Protein AF-V5FUH7-F1 (afdb_monomer_lite)

Secondary structure (DSSP, 8-state):
-TTSSSSSTT--------------PPPPTT---GGGS-TTTTS--HHHHHHHHHHHHTT-HHHHHHHHHHHHHHHHHHHTPPPTTGGG-HHHHHHHHHHHHHHHHHHHHHHHHSTTSS-HHHHHHHHHHHHHHHHHHHHHHHHT---HHHHHHHHHHHHHHH-

Sequence (163 aa):
VAMRHTSEQLASDPTVIGRKKKRVAPQPPGHFSEEDLSAQELIDFSPIYRGLHIAHVLGRSSTFETYYRAERTKQARLVLQPPTNMHESEESYQLYIYAVLGFFILEDHVLNTGRGLITKAFLEDMWSMALTKIVTALQTHSAYCTDATLILRIKDLIMLFCT

Foldseek 3Di:
DVPPVVVPVPPPDPDDPDPDPPPDDPDPPPPDDPVNDDLQRVDDCPVVQVVCVVCVVVVNN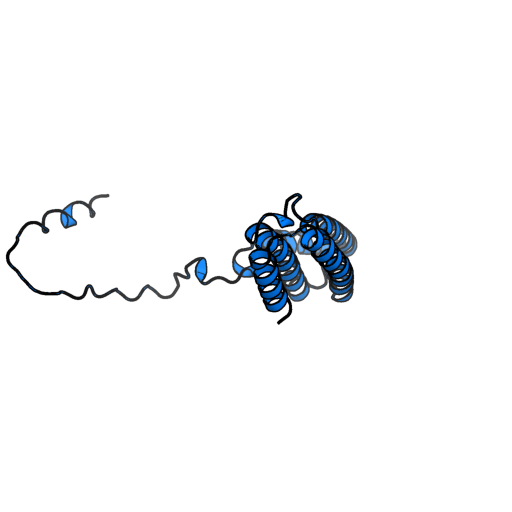VVLLVVVLVVLLVVLVVLLDQDPLCLVDLVSLVSSLCSNVSSLVVVVVCCVPVVPSDDPVSSVVSVVVSVVSNVVVCVVSVVVRPDPVSNVSSVVVVVVVVD

pLDDT: mean 82.93, std 18.63, range [37.28, 97.88]

Organism: Anoplophora glabripennis (NCBI:txid217634)

InterPro domains:
  IPR007225 Exocyst complex component EXOC6/Sec15 [PTHR12702] (6-162)

Structure (mmCIF, N/CA/C/O backbone):
data_AF-V5FUH7-F1
#
_entry.id   AF-V5FUH7-F1
#
loop_
_atom_site.group_PDB
_atom_site.id
_atom_site.type_symbol
_atom_site.label_atom_id
_atom_site.label_alt_id
_atom_site.label_comp_id
_atom_site.label_asym_id
_atom_site.label_entity_id
_atom_site.label_seq_id
_atom_site.pdbx_PDB_ins_code
_atom_site.Cartn_x
_atom_site.Cartn_y
_atom_site.Cartn_z
_atom_site.occupancy
_atom_site.B_iso_or_equiv
_atom_site.auth_seq_id
_atom_site.auth_comp_id
_atom_site.auth_asym_id
_atom_site.auth_atom_id
_atom_site.pdbx_PDB_model_num
ATOM 1 N N . VAL A 1 1 ? -30.587 -31.002 -18.170 1.00 52.75 1 VAL A N 1
ATOM 2 C CA . VAL A 1 1 ? -29.878 -31.735 -19.253 1.00 52.75 1 VAL A CA 1
ATOM 3 C C . VAL A 1 1 ? -30.797 -32.128 -20.425 1.00 52.75 1 VAL A C 1
ATOM 5 O O . VAL A 1 1 ? -30.301 -32.253 -21.530 1.00 52.75 1 VAL A O 1
ATOM 8 N N . ALA A 1 2 ? -32.128 -32.188 -20.267 1.00 49.09 2 ALA A N 1
ATOM 9 C CA . ALA A 1 2 ? -33.051 -32.602 -21.342 1.00 49.09 2 ALA A CA 1
ATOM 10 C C . ALA A 1 2 ? -33.472 -31.521 -22.376 1.00 49.09 2 ALA A C 1
ATOM 12 O O . ALA A 1 2 ? -34.173 -31.840 -23.324 1.00 49.09 2 ALA A O 1
ATOM 13 N N . MET A 1 3 ? -33.052 -30.257 -22.232 1.00 50.62 3 MET A N 1
ATOM 14 C CA . MET A 1 3 ? -33.443 -29.154 -23.142 1.00 50.62 3 MET A CA 1
ATOM 15 C C . MET A 1 3 ? -32.362 -28.768 -24.168 1.00 50.62 3 MET A C 1
ATOM 17 O O . MET A 1 3 ? -32.604 -27.914 -25.012 1.00 50.62 3 MET A O 1
ATOM 21 N N . ARG A 1 4 ? -31.165 -29.374 -24.106 1.00 50.75 4 ARG A N 1
ATOM 22 C CA . ARG A 1 4 ? -30.084 -29.118 -25.082 1.00 50.75 4 ARG A CA 1
ATOM 23 C C . ARG A 1 4 ? -30.196 -29.975 -26.345 1.00 50.75 4 ARG A C 1
ATOM 25 O O . ARG A 1 4 ? -29.693 -29.580 -27.384 1.00 50.75 4 ARG A O 1
ATOM 32 N N . HIS A 1 5 ? -30.890 -31.109 -26.270 1.00 45.00 5 HIS A N 1
ATOM 33 C CA . HIS A 1 5 ? -30.941 -32.061 -27.380 1.00 45.00 5 HIS A CA 1
ATOM 34 C C . HIS A 1 5 ? -31.964 -31.705 -28.469 1.00 45.00 5 HIS A C 1
ATOM 36 O O . HIS A 1 5 ? -31.831 -32.155 -29.602 1.00 45.00 5 HIS A O 1
ATOM 42 N N . THR A 1 6 ? -32.963 -30.869 -28.170 1.00 42.34 6 THR A N 1
ATOM 43 C CA . THR A 1 6 ? -34.002 -30.490 -29.144 1.00 42.34 6 THR A CA 1
ATOM 44 C C . THR A 1 6 ? -33.555 -29.366 -30.083 1.00 42.34 6 THR A C 1
ATOM 46 O O . THR A 1 6 ? -34.138 -29.193 -31.149 1.00 42.34 6 THR A O 1
ATOM 49 N N . SER A 1 7 ? -32.513 -28.605 -29.726 1.00 43.75 7 SER A N 1
ATOM 50 C CA . SER A 1 7 ? -31.998 -27.514 -30.569 1.00 43.75 7 SER A CA 1
ATOM 51 C C . SER A 1 7 ? -31.077 -27.981 -31.696 1.00 43.75 7 SER A C 1
ATOM 53 O O . SER A 1 7 ? -30.866 -27.233 -32.645 1.00 43.75 7 SER A O 1
ATOM 55 N N . GLU A 1 8 ? -30.535 -29.197 -31.613 1.00 44.34 8 GLU A N 1
ATOM 56 C CA . GLU A 1 8 ? -29.539 -29.694 -32.572 1.00 44.34 8 GLU A CA 1
ATOM 57 C C . GLU A 1 8 ? -30.158 -30.425 -33.777 1.00 44.34 8 GLU A C 1
ATOM 59 O O . GLU A 1 8 ? -29.499 -30.567 -34.801 1.00 44.34 8 GLU A O 1
ATOM 64 N N . GLN A 1 9 ? -31.439 -30.817 -33.723 1.00 42.31 9 GLN A N 1
ATOM 65 C CA . GLN A 1 9 ? -32.089 -31.574 -34.808 1.00 42.31 9 GLN A CA 1
ATOM 66 C C . GLN A 1 9 ? -32.785 -30.726 -35.890 1.00 42.31 9 GLN A C 1
ATOM 68 O O . GLN A 1 9 ? -33.272 -31.281 -36.868 1.00 42.31 9 GLN A O 1
ATOM 73 N N . LEU A 1 10 ? -32.818 -29.395 -35.770 1.00 40.91 10 LEU A N 1
ATOM 74 C CA . LEU A 1 10 ? -33.489 -28.510 -36.743 1.00 40.91 10 LEU A CA 1
ATOM 75 C C . LEU A 1 10 ? -32.527 -27.748 -37.673 1.00 40.91 10 LEU A C 1
ATOM 77 O O . LEU A 1 10 ? -32.967 -26.896 -38.441 1.00 40.91 10 LEU A O 1
ATOM 81 N N . ALA A 1 11 ? -31.220 -28.027 -37.619 1.00 42.25 11 ALA A N 1
ATOM 82 C CA . ALA A 1 11 ? -30.203 -27.252 -38.337 1.00 42.25 11 ALA A CA 1
ATOM 83 C C . ALA A 1 11 ? -29.832 -27.781 -39.741 1.00 42.25 11 ALA A C 1
ATOM 85 O O . ALA A 1 11 ? -28.941 -27.216 -40.372 1.00 42.25 11 ALA A O 1
ATOM 86 N N . SER A 1 12 ? -30.481 -28.831 -40.255 1.00 45.56 12 SER A N 1
ATOM 87 C CA . SER A 1 12 ? -30.107 -29.462 -41.532 1.00 45.56 12 SER A CA 1
ATOM 88 C C . SER A 1 12 ? -31.201 -29.376 -42.601 1.00 45.56 12 SER A C 1
ATOM 90 O O . SER A 1 12 ? -31.698 -30.402 -43.058 1.00 45.56 12 SER A O 1
ATOM 92 N N . ASP A 1 13 ? -31.560 -28.163 -43.023 1.00 37.28 13 ASP A N 1
ATOM 93 C CA . ASP A 1 13 ? -32.344 -27.962 -44.250 1.00 37.28 13 ASP A CA 1
ATOM 94 C C . ASP A 1 13 ? -31.779 -26.759 -45.044 1.00 37.28 13 ASP A C 1
ATOM 96 O O . ASP A 1 13 ? -31.860 -25.619 -44.572 1.00 37.28 13 ASP A O 1
ATOM 100 N N . PRO A 1 14 ? -31.113 -26.963 -46.201 1.00 43.25 14 PRO A N 1
ATOM 101 C CA . PRO A 1 14 ? -30.234 -25.959 -46.804 1.00 43.25 14 PRO A CA 1
ATOM 102 C C . PRO A 1 14 ? -30.936 -25.009 -47.790 1.00 43.25 14 PRO A C 1
ATOM 104 O O . PRO A 1 14 ? -30.303 -24.534 -48.733 1.00 43.25 14 PRO A O 1
ATOM 107 N N . THR A 1 15 ? -32.215 -24.673 -47.586 1.00 43.03 15 THR A N 1
ATOM 108 C CA . THR A 1 15 ? -32.970 -23.903 -48.597 1.00 43.03 15 THR A CA 1
ATOM 109 C C . THR A 1 15 ? -33.734 -22.691 -48.068 1.00 43.03 15 THR A C 1
ATOM 111 O O . THR A 1 15 ? -34.890 -22.507 -48.417 1.00 43.03 15 THR A O 1
ATOM 114 N N . VAL A 1 16 ? -33.113 -21.801 -47.281 1.00 41.34 16 VAL A N 1
ATOM 115 C CA . VAL A 1 16 ? -33.645 -20.431 -47.092 1.00 41.34 16 VAL A CA 1
ATOM 116 C C . VAL A 1 16 ? -32.507 -19.424 -46.892 1.00 41.34 16 VAL A C 1
ATOM 118 O O . VAL A 1 16 ? -31.949 -19.277 -45.805 1.00 41.34 16 VAL A O 1
ATOM 121 N N . ILE A 1 17 ? -32.189 -18.670 -47.947 1.00 46.12 17 ILE A N 1
ATOM 122 C CA . ILE A 1 17 ? -31.376 -17.452 -47.866 1.00 46.12 17 ILE A CA 1
ATOM 123 C C . ILE A 1 17 ? -32.220 -16.382 -47.168 1.00 46.12 17 ILE A C 1
ATOM 125 O O . ILE A 1 17 ? -33.162 -15.837 -47.735 1.00 46.12 17 ILE A O 1
ATOM 129 N N . GLY A 1 18 ? -31.878 -16.071 -45.921 1.00 42.28 18 GLY A N 1
ATOM 130 C CA . GLY A 1 18 ? -32.480 -14.968 -45.183 1.00 42.28 18 GLY A CA 1
ATOM 131 C C . GLY A 1 18 ? -31.673 -14.651 -43.933 1.00 42.28 18 GLY A C 1
ATOM 132 O O . GLY A 1 18 ? -31.717 -15.393 -42.956 1.00 42.28 18 GLY A O 1
ATOM 133 N N . ARG A 1 19 ? -30.933 -13.535 -43.944 1.00 50.97 19 ARG A N 1
ATOM 134 C CA . ARG A 1 19 ? -30.246 -12.988 -42.763 1.00 50.97 19 ARG A CA 1
ATOM 135 C C . ARG A 1 19 ? -31.270 -12.699 -41.654 1.00 50.97 19 ARG A C 1
ATOM 137 O O . ARG A 1 19 ? -31.805 -11.596 -41.570 1.00 50.97 19 ARG A O 1
ATOM 144 N N . LYS A 1 20 ? -31.518 -13.655 -40.755 1.00 43.91 20 LYS A N 1
ATOM 145 C CA . LYS A 1 20 ? -32.147 -13.366 -39.462 1.00 43.91 20 LYS A CA 1
ATOM 146 C C . LYS A 1 20 ? -31.083 -12.780 -38.542 1.00 43.91 20 LYS A C 1
ATOM 148 O O . LYS A 1 20 ? -30.243 -13.491 -38.001 1.00 43.91 20 LYS A O 1
ATOM 153 N N . LYS A 1 21 ? -31.126 -11.457 -38.376 1.00 50.12 21 LYS A N 1
ATOM 154 C CA . LYS A 1 21 ? -30.407 -10.734 -37.322 1.00 50.12 21 LYS A CA 1
ATOM 155 C C . LYS A 1 21 ? -30.824 -11.368 -35.988 1.00 50.12 21 LYS A C 1
ATOM 157 O O . LYS A 1 21 ? -31.974 -11.218 -35.574 1.00 50.12 21 LYS A O 1
ATOM 162 N N . LYS A 1 22 ? -29.932 -12.150 -35.371 1.00 45.41 22 LYS A N 1
ATOM 163 C CA . LYS A 1 22 ? -30.152 -12.786 -34.067 1.00 45.41 22 LYS A CA 1
ATOM 164 C C . LYS A 1 22 ? -30.398 -11.652 -33.071 1.00 45.41 22 LYS A C 1
ATOM 166 O O . LYS A 1 22 ? -29.475 -10.913 -32.744 1.00 45.41 22 LYS A O 1
ATOM 171 N N . ARG A 1 23 ? -31.661 -11.432 -32.689 1.00 52.19 23 ARG A N 1
ATOM 172 C CA . ARG A 1 23 ? -32.018 -10.453 -31.657 1.00 52.19 23 ARG A CA 1
ATOM 173 C C . ARG A 1 23 ? -31.350 -10.917 -30.368 1.00 52.19 23 ARG A C 1
ATOM 175 O O . ARG A 1 23 ? -31.738 -11.941 -29.815 1.00 52.19 23 ARG A O 1
ATOM 182 N N . VAL A 1 24 ? -30.319 -10.194 -29.946 1.00 58.81 24 VAL A N 1
ATOM 183 C CA . VAL A 1 24 ? -29.759 -10.315 -28.601 1.00 58.81 24 VAL A CA 1
ATOM 184 C C . VAL A 1 24 ? -30.869 -9.864 -27.658 1.00 58.81 24 VAL A C 1
ATOM 186 O O . VAL A 1 24 ? -31.357 -8.739 -27.772 1.00 58.81 24 VAL A O 1
ATOM 189 N N . ALA A 1 25 ? -31.357 -10.779 -26.823 1.00 59.16 25 ALA A N 1
ATOM 190 C CA . ALA A 1 25 ? -32.311 -10.428 -25.784 1.00 59.16 25 ALA A CA 1
ATOM 191 C C . ALA A 1 25 ? -31.629 -9.444 -24.815 1.00 59.16 25 ALA A C 1
ATOM 193 O O . ALA A 1 25 ? -30.448 -9.643 -24.515 1.00 59.16 25 ALA A O 1
ATOM 194 N N . PRO A 1 26 ? -32.323 -8.398 -24.337 1.00 55.44 26 PRO A N 1
ATOM 195 C CA . PRO A 1 26 ? -31.796 -7.547 -23.279 1.00 55.44 26 PRO A CA 1
ATOM 196 C C . PRO A 1 26 ? -31.439 -8.429 -22.083 1.00 55.44 26 PRO A C 1
ATOM 198 O O . PRO A 1 26 ? -32.262 -9.240 -21.650 1.00 55.44 26 PRO A O 1
ATOM 201 N N . GLN A 1 27 ? -30.208 -8.311 -21.592 1.00 58.84 27 GLN A N 1
ATOM 202 C CA . GLN A 1 27 ? -29.805 -9.014 -20.380 1.00 58.84 27 GLN A CA 1
ATOM 203 C C . GLN A 1 27 ? -30.679 -8.522 -19.212 1.00 58.84 27 GLN A C 1
ATOM 205 O O . GLN A 1 27 ? -31.015 -7.334 -19.171 1.00 58.84 27 GLN A O 1
ATOM 210 N N . PRO A 1 28 ? -31.109 -9.409 -18.298 1.00 52.50 28 PRO A N 1
ATOM 211 C CA . PRO A 1 28 ? -31.900 -9.002 -17.145 1.00 52.50 28 PRO A CA 1
ATOM 212 C C . PRO A 1 28 ? -31.126 -7.960 -16.317 1.00 52.50 28 PRO A C 1
ATOM 214 O O . PRO A 1 28 ? -29.915 -8.111 -16.135 1.00 52.50 28 PRO A O 1
ATOM 217 N N . PRO A 1 29 ? -31.792 -6.904 -15.816 1.00 46.03 29 PRO A N 1
ATOM 218 C CA . PRO A 1 29 ? -31.139 -5.899 -14.988 1.00 46.03 29 PRO A CA 1
ATOM 219 C C . PRO A 1 29 ? -30.623 -6.571 -13.711 1.00 46.03 29 PRO A C 1
ATOM 221 O O . PRO A 1 29 ? -31.411 -7.107 -12.933 1.00 46.03 29 PRO A O 1
ATOM 224 N N . GLY A 1 30 ? -29.302 -6.580 -13.527 1.00 56.16 30 GLY A N 1
ATOM 225 C CA . GLY A 1 30 ? -28.653 -7.122 -12.330 1.00 56.16 30 GLY A CA 1
ATOM 226 C C . GLY A 1 30 ? -27.557 -8.159 -12.571 1.00 56.16 30 GLY A C 1
ATOM 227 O O . GLY A 1 30 ? -26.917 -8.558 -11.604 1.00 56.16 30 GLY A O 1
ATOM 228 N N . HIS A 1 31 ? -27.290 -8.578 -13.813 1.00 50.53 31 HIS A N 1
ATOM 229 C CA . HIS A 1 31 ? -26.061 -9.321 -14.107 1.00 50.53 31 HIS A CA 1
ATOM 230 C C . HIS A 1 31 ? -24.941 -8.323 -14.430 1.00 50.53 31 HIS A C 1
ATOM 232 O O . HIS A 1 31 ? -24.623 -8.095 -15.592 1.00 50.53 31 HIS A O 1
ATOM 238 N N . PHE A 1 32 ? -24.393 -7.678 -13.397 1.00 51.44 32 PHE A N 1
ATOM 239 C CA . PHE A 1 32 ? -23.095 -7.019 -13.539 1.00 51.44 32 PHE A CA 1
ATOM 240 C C . PHE A 1 32 ? -22.083 -8.121 -13.839 1.00 51.44 32 PHE A C 1
ATOM 242 O O . PHE A 1 32 ? -22.032 -9.134 -13.130 1.00 51.44 32 PHE A O 1
ATOM 249 N N . SER A 1 33 ? -21.363 -7.987 -14.945 1.00 61.72 33 SER A N 1
ATOM 250 C CA . SER A 1 33 ? -20.181 -8.812 -15.157 1.00 61.72 33 SER A CA 1
ATOM 251 C C . SER A 1 33 ? -19.123 -8.380 -14.135 1.00 61.72 33 SER A C 1
ATOM 253 O O . SER A 1 33 ? -19.157 -7.242 -13.673 1.00 61.72 33 SER A O 1
ATOM 255 N N . GLU A 1 34 ? -18.192 -9.255 -13.738 1.00 59.25 34 GLU A N 1
ATOM 256 C CA . GLU A 1 34 ? -17.081 -8.831 -12.860 1.00 59.25 34 GLU A CA 1
ATOM 257 C C . GLU A 1 34 ? -16.294 -7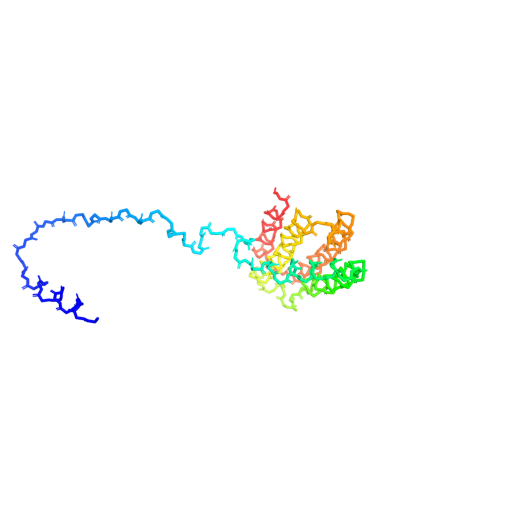.650 -13.463 1.00 59.25 34 GLU A C 1
ATOM 259 O O . GLU A 1 34 ? -15.695 -6.874 -12.728 1.00 59.25 34 GLU A O 1
ATOM 264 N N . GLU A 1 35 ? -16.368 -7.473 -14.787 1.00 63.41 35 GLU A N 1
ATOM 265 C CA . GLU A 1 35 ? -15.788 -6.353 -15.535 1.00 63.41 35 GLU A CA 1
ATOM 266 C C . GLU A 1 35 ? -16.450 -4.993 -15.228 1.00 63.41 35 GLU A C 1
ATOM 268 O O . GLU A 1 35 ? -15.833 -3.959 -15.474 1.00 63.41 35 GLU A O 1
ATOM 273 N N . ASP A 1 36 ? -17.665 -4.970 -14.665 1.00 73.94 36 ASP A N 1
ATOM 274 C CA . ASP A 1 36 ? -18.395 -3.739 -14.319 1.00 73.94 36 ASP A CA 1
ATOM 275 C C . ASP A 1 36 ? -18.187 -3.295 -12.859 1.00 73.94 36 ASP A C 1
ATOM 277 O O . ASP A 1 36 ? -18.634 -2.212 -12.475 1.00 73.94 36 ASP A O 1
ATOM 281 N N . LEU A 1 37 ? -17.550 -4.127 -12.027 1.00 74.81 37 LEU A N 1
ATOM 282 C CA . LEU A 1 37 ? -17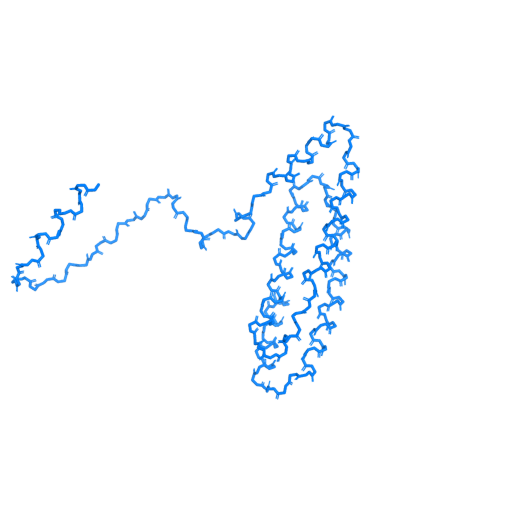.345 -3.848 -10.605 1.00 74.81 37 LEU A CA 1
ATOM 283 C C . LEU A 1 37 ? -16.063 -3.040 -10.385 1.00 74.81 37 LEU A C 1
ATOM 285 O O . LEU A 1 37 ? -15.010 -3.321 -10.961 1.00 74.81 37 LEU A O 1
ATOM 289 N N . SER A 1 38 ? -16.128 -2.046 -9.502 1.00 77.19 38 SER A N 1
ATOM 290 C CA . SER A 1 38 ? -14.935 -1.335 -9.043 1.00 77.19 38 SER A CA 1
ATOM 291 C C . SER A 1 38 ? -14.027 -2.259 -8.221 1.00 77.19 38 SER A C 1
ATOM 293 O O . SER A 1 38 ? -14.480 -3.218 -7.595 1.00 77.19 38 SER A O 1
ATOM 295 N N . ALA A 1 39 ? -12.726 -1.955 -8.168 1.00 73.06 39 ALA A N 1
ATOM 296 C CA . ALA A 1 39 ? -11.749 -2.765 -7.434 1.00 73.06 39 ALA A CA 1
ATOM 297 C C . ALA A 1 39 ? -12.129 -2.981 -5.954 1.00 73.06 39 ALA A C 1
ATOM 299 O O . ALA A 1 39 ? -11.843 -4.032 -5.383 1.00 73.06 39 ALA A O 1
ATOM 300 N N . GLN A 1 40 ? -12.794 -2.003 -5.336 1.00 77.94 40 GLN A N 1
ATOM 301 C CA . GLN A 1 40 ? -13.273 -2.073 -3.957 1.00 77.94 40 GLN A CA 1
ATOM 302 C C . GLN A 1 40 ? -14.485 -3.004 -3.801 1.00 77.94 40 GLN A C 1
ATOM 304 O O . GLN A 1 40 ? -14.639 -3.622 -2.753 1.00 77.94 40 GLN A O 1
ATOM 309 N N . GLU A 1 41 ? -15.335 -3.134 -4.819 1.00 81.25 41 GLU A N 1
ATOM 310 C CA . GLU A 1 41 ? -16.511 -4.019 -4.790 1.00 81.25 41 GLU A CA 1
ATOM 311 C C . GLU A 1 41 ? -16.141 -5.496 -4.964 1.00 81.25 41 GLU A C 1
ATOM 313 O O . GLU A 1 41 ? -16.891 -6.375 -4.545 1.00 81.25 41 GLU A O 1
ATOM 318 N N . LEU A 1 42 ? -14.962 -5.771 -5.524 1.00 84.44 42 LEU A N 1
ATOM 319 C CA . LEU A 1 42 ? -14.423 -7.124 -5.664 1.00 84.44 42 LEU A CA 1
ATOM 320 C C . LEU A 1 42 ? -13.865 -7.693 -4.348 1.00 84.44 42 LEU A C 1
ATOM 322 O O . LEU A 1 42 ? -13.527 -8.876 -4.284 1.00 84.44 42 LEU A O 1
ATOM 326 N N . ILE A 1 43 ? -13.736 -6.875 -3.297 1.00 88.56 43 ILE A N 1
ATOM 327 C CA . ILE A 1 43 ? -13.052 -7.253 -2.056 1.00 88.56 43 ILE A CA 1
ATOM 328 C C . ILE A 1 43 ? -14.019 -7.271 -0.875 1.00 88.56 43 ILE A C 1
ATOM 330 O O . ILE A 1 43 ? -14.719 -6.303 -0.585 1.00 88.56 43 ILE A O 1
ATOM 334 N N . ASP A 1 44 ? -14.011 -8.379 -0.130 1.00 91.25 44 ASP A N 1
ATOM 335 C CA . ASP A 1 44 ? -14.786 -8.500 1.102 1.00 91.25 44 ASP A CA 1
ATOM 336 C C . ASP A 1 44 ? -14.058 -7.851 2.291 1.00 91.25 44 ASP A C 1
ATOM 338 O O . ASP A 1 44 ? -13.120 -8.409 2.866 1.00 91.25 44 ASP A O 1
ATOM 342 N N . PHE A 1 45 ? -14.538 -6.678 2.705 1.00 93.50 45 PHE A N 1
ATOM 343 C CA . PHE A 1 45 ? -14.056 -5.972 3.897 1.00 93.50 45 PHE A CA 1
ATOM 344 C C . PHE A 1 45 ? -14.726 -6.434 5.203 1.00 93.50 45 PHE A C 1
ATOM 346 O O . PHE A 1 45 ? -14.313 -6.021 6.295 1.00 93.50 45 PHE A O 1
ATOM 353 N N . SER A 1 46 ? -15.732 -7.317 5.137 1.00 93.38 46 SER A N 1
ATOM 354 C CA . SER A 1 46 ? -16.477 -7.796 6.310 1.00 93.38 46 SER A CA 1
ATOM 355 C C . SER A 1 46 ? -15.587 -8.326 7.438 1.00 93.38 46 SER A C 1
ATOM 357 O O . SER A 1 46 ? -15.881 -8.014 8.597 1.00 93.38 46 SER A O 1
ATOM 359 N N . PRO A 1 47 ? -14.500 -9.085 7.181 1.00 95.25 47 PRO A N 1
ATOM 360 C CA . PRO A 1 47 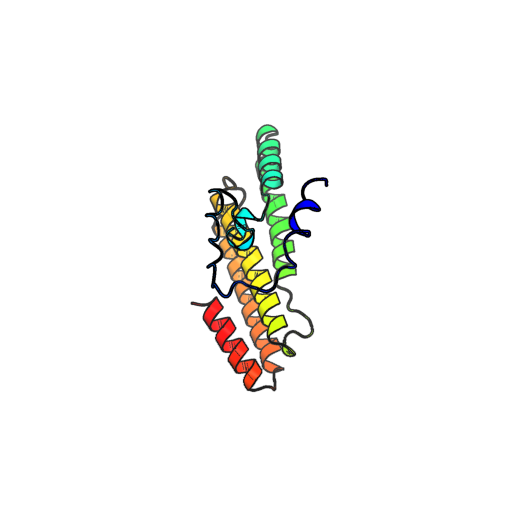? -13.625 -9.565 8.249 1.00 95.25 47 PRO A CA 1
ATOM 361 C C . PRO A 1 47 ? -13.009 -8.428 9.073 1.00 95.25 47 PRO A C 1
ATOM 363 O O . PRO A 1 47 ? -12.962 -8.515 10.302 1.00 95.25 47 PRO A O 1
ATOM 366 N N . ILE A 1 48 ? -12.600 -7.336 8.419 1.00 94.94 48 ILE A N 1
ATOM 367 C CA . ILE A 1 48 ? -11.967 -6.187 9.078 1.00 94.94 48 ILE A CA 1
ATOM 368 C C . ILE A 1 48 ? -12.988 -5.462 9.956 1.00 94.94 48 ILE A C 1
ATOM 370 O O . ILE A 1 48 ? -12.719 -5.204 11.131 1.00 94.94 48 ILE A O 1
ATOM 374 N N . TYR A 1 49 ? -14.188 -5.189 9.436 1.00 95.25 49 TYR A N 1
ATOM 375 C CA . TYR A 1 49 ? -15.216 -4.478 10.202 1.00 95.25 49 TYR A CA 1
ATOM 376 C C . TYR A 1 49 ? -15.786 -5.310 11.347 1.00 95.25 49 TYR A C 1
ATOM 378 O O . TYR A 1 49 ? -16.055 -4.772 12.422 1.00 95.25 49 TYR A O 1
ATOM 386 N N . ARG A 1 50 ? -15.937 -6.625 11.157 1.00 95.75 50 ARG A N 1
ATOM 387 C CA . ARG A 1 50 ? -16.333 -7.537 12.238 1.00 95.75 50 ARG A CA 1
ATOM 388 C C . ARG A 1 50 ? -15.270 -7.574 13.332 1.00 95.75 50 ARG A C 1
ATOM 390 O O . ARG A 1 50 ? -15.620 -7.466 14.504 1.00 95.75 50 ARG A O 1
ATOM 397 N N . GLY A 1 51 ? -13.990 -7.657 12.962 1.00 95.81 51 GLY A N 1
ATOM 398 C CA . GLY A 1 51 ? -12.873 -7.584 13.908 1.00 95.81 51 GLY A CA 1
ATOM 399 C C . GLY A 1 51 ? -12.868 -6.277 14.704 1.00 95.81 51 GLY A C 1
ATOM 400 O O . GLY A 1 51 ? -12.804 -6.307 15.934 1.00 95.81 51 GLY A O 1
ATOM 401 N N . LEU A 1 52 ? -13.040 -5.144 14.019 1.00 95.69 52 LEU A N 1
ATOM 402 C CA . LEU A 1 52 ? -13.146 -3.827 14.649 1.00 95.69 52 LEU A CA 1
ATOM 403 C C . LEU A 1 52 ? -14.345 -3.740 15.604 1.00 95.69 52 LEU A C 1
ATOM 405 O O . LEU A 1 52 ? -14.210 -3.239 16.719 1.00 95.69 52 LEU A O 1
ATOM 409 N N . HIS A 1 53 ? -15.509 -4.250 15.199 1.00 95.94 53 HIS A N 1
ATOM 410 C CA . HIS A 1 53 ? -16.706 -4.249 16.038 1.00 95.94 53 HIS A CA 1
ATOM 411 C C . HIS A 1 53 ? -16.514 -5.081 17.312 1.00 95.94 53 HIS A C 1
ATOM 413 O O . HIS A 1 53 ? -16.829 -4.609 18.403 1.00 95.94 53 HIS A O 1
ATOM 419 N N . ILE A 1 54 ? -15.936 -6.281 17.200 1.00 97.00 54 ILE A N 1
ATOM 420 C CA . ILE A 1 54 ? -15.614 -7.125 18.359 1.00 97.00 54 ILE A CA 1
ATOM 421 C C . ILE A 1 54 ? -14.629 -6.401 19.285 1.00 97.00 54 ILE A C 1
ATOM 423 O O . ILE A 1 54 ? -14.855 -6.342 20.493 1.00 97.00 54 ILE A O 1
ATOM 427 N N . ALA A 1 55 ? -13.565 -5.806 18.738 1.00 96.56 55 ALA A N 1
ATOM 428 C CA . ALA A 1 55 ? -12.591 -5.051 19.525 1.00 96.56 55 ALA A CA 1
ATOM 429 C C . ALA A 1 55 ? -13.240 -3.871 20.264 1.00 96.56 55 ALA A C 1
ATOM 431 O O . ALA A 1 55 ? -12.924 -3.637 21.430 1.00 96.56 55 ALA A O 1
ATOM 432 N N . HIS A 1 56 ? -14.181 -3.179 19.621 1.00 95.94 56 HIS A N 1
ATOM 433 C CA . HIS A 1 56 ? -14.948 -2.100 20.233 1.00 95.94 56 HIS A CA 1
ATOM 434 C C . HIS A 1 56 ? -15.814 -2.587 21.398 1.00 95.94 56 HIS A C 1
ATOM 436 O O . HIS A 1 56 ? -15.722 -2.036 22.493 1.00 95.94 56 HIS A O 1
ATOM 442 N N . VAL A 1 57 ? -16.592 -3.655 21.198 1.00 97.44 57 VAL A N 1
ATOM 443 C CA . VAL A 1 57 ? -17.447 -4.245 22.246 1.00 97.44 57 VAL A CA 1
ATOM 444 C C . VAL A 1 57 ? -16.619 -4.731 23.442 1.00 97.44 57 VAL A C 1
ATOM 446 O O . VAL A 1 57 ? -17.057 -4.621 24.584 1.00 97.44 57 VAL A O 1
ATOM 449 N N . LEU A 1 58 ? -15.401 -5.221 23.202 1.00 97.38 58 LEU A N 1
ATOM 450 C CA . LEU A 1 58 ? -14.478 -5.669 24.248 1.00 97.38 58 LEU A CA 1
ATOM 451 C C . LEU A 1 58 ? -13.652 -4.537 24.890 1.00 97.38 58 LEU A C 1
ATOM 453 O O . LEU A 1 58 ? -12.818 -4.820 25.751 1.00 97.38 58 LEU A O 1
ATOM 457 N N . GLY A 1 59 ? -13.822 -3.279 24.469 1.00 96.44 59 GLY A N 1
ATOM 458 C CA . GLY A 1 59 ? -13.050 -2.140 24.984 1.00 96.44 59 GLY A CA 1
ATOM 459 C C . GLY A 1 59 ? -11.565 -2.151 24.590 1.00 96.44 59 GLY A C 1
ATOM 460 O O . GLY A 1 59 ? -10.735 -1.577 25.290 1.00 96.44 59 GLY A O 1
ATOM 461 N N . ARG A 1 60 ? -11.208 -2.820 23.486 1.00 96.75 60 ARG A N 1
ATOM 462 C CA . ARG A 1 60 ? -9.828 -3.016 22.995 1.00 96.75 60 ARG A CA 1
ATOM 463 C C . ARG A 1 60 ? -9.562 -2.372 21.627 1.00 96.75 60 ARG A C 1
ATOM 465 O O . ARG A 1 60 ? -8.640 -2.789 20.925 1.00 96.75 60 ARG A O 1
ATOM 472 N N . SER A 1 61 ? -10.344 -1.363 21.235 1.00 94.88 61 SER A N 1
ATOM 473 C CA . SER A 1 61 ? -10.215 -0.695 19.928 1.00 94.88 61 SER A CA 1
ATOM 474 C C . SER A 1 61 ? -8.806 -0.168 19.664 1.00 94.88 61 SER A C 1
ATOM 476 O O . SER A 1 61 ? -8.239 -0.466 18.622 1.00 94.88 61 SER A O 1
ATOM 478 N N . SER A 1 62 ? -8.191 0.524 20.630 1.00 95.19 62 SER A N 1
ATOM 479 C CA . SER A 1 62 ? -6.861 1.130 20.449 1.00 95.19 62 SER A CA 1
ATOM 480 C C . SER A 1 62 ? -5.771 0.095 20.153 1.00 95.19 62 SER A C 1
ATOM 482 O O . SER A 1 62 ? -4.890 0.314 19.317 1.00 95.19 62 SER A O 1
ATOM 484 N N . THR A 1 63 ? -5.842 -1.066 20.809 1.00 96.69 63 THR A N 1
ATOM 485 C CA . THR A 1 63 ? -4.941 -2.193 20.558 1.00 96.69 63 THR A CA 1
ATOM 486 C C . THR A 1 63 ? -5.147 -2.751 19.155 1.00 96.69 63 THR A C 1
ATOM 488 O O . THR A 1 63 ? -4.168 -2.991 18.449 1.00 96.69 63 THR A O 1
ATOM 491 N N . PHE A 1 64 ? -6.401 -2.928 18.733 1.00 96.56 64 PHE A N 1
ATOM 492 C CA . PHE A 1 64 ? -6.722 -3.408 17.390 1.00 96.56 64 PHE A CA 1
ATOM 493 C C . PHE A 1 64 ? -6.265 -2.423 16.308 1.00 96.56 64 PHE A C 1
ATOM 495 O O . PHE A 1 64 ? -5.640 -2.838 15.339 1.00 96.56 64 PHE A O 1
ATOM 502 N N . GLU A 1 65 ? -6.500 -1.125 16.497 1.00 96.06 65 GLU A N 1
ATOM 503 C CA . GLU A 1 65 ? -6.053 -0.062 15.589 1.00 96.06 65 GLU A CA 1
ATOM 504 C C . GLU A 1 65 ? -4.533 -0.059 15.427 1.00 96.06 65 GLU A C 1
ATOM 506 O O . GLU A 1 65 ? -4.021 -0.026 14.306 1.00 96.06 65 GLU A O 1
ATOM 511 N N . THR A 1 66 ? -3.803 -0.153 16.541 1.00 97.00 66 THR A N 1
ATOM 512 C CA . THR A 1 66 ? -2.336 -0.202 16.536 1.00 97.00 66 THR A CA 1
ATOM 513 C C . THR A 1 66 ? -1.833 -1.449 15.812 1.00 97.00 66 THR A C 1
ATOM 515 O O . THR A 1 66 ? -0.945 -1.357 14.964 1.00 97.00 66 THR A O 1
ATOM 518 N N . TYR A 1 67 ? -2.420 -2.611 16.109 1.00 97.00 67 TYR A N 1
ATOM 519 C CA . TYR A 1 67 ? -2.078 -3.869 15.450 1.00 97.00 67 TYR A CA 1
ATOM 520 C C . TYR A 1 67 ? -2.346 -3.812 13.940 1.00 97.00 67 TYR A C 1
ATOM 522 O O . TYR A 1 67 ? -1.461 -4.126 13.144 1.00 97.00 67 TYR A O 1
ATOM 530 N N . TYR A 1 68 ? -3.535 -3.353 13.545 1.00 96.94 68 TYR A N 1
ATOM 531 C CA . TYR A 1 68 ? -3.937 -3.230 12.148 1.00 96.94 68 TYR A CA 1
ATOM 532 C C . TYR A 1 68 ? -2.973 -2.324 11.374 1.00 96.94 68 TYR A C 1
ATOM 534 O O . TYR A 1 68 ? -2.416 -2.739 10.360 1.00 96.94 68 TYR A O 1
ATOM 542 N N . ARG A 1 69 ? -2.691 -1.119 11.886 1.00 97.44 69 ARG A N 1
ATOM 543 C CA . ARG A 1 69 ? -1.769 -0.161 11.248 1.00 97.44 69 ARG A CA 1
ATOM 544 C C . ARG A 1 69 ? -0.347 -0.702 11.132 1.00 97.44 69 ARG A C 1
ATOM 546 O O . ARG A 1 69 ? 0.297 -0.518 10.096 1.00 97.44 69 ARG A O 1
ATOM 553 N N . ALA A 1 70 ? 0.140 -1.398 12.160 1.00 97.81 70 ALA A N 1
ATOM 554 C CA . ALA A 1 70 ? 1.450 -2.041 12.116 1.00 97.81 70 ALA A CA 1
ATOM 555 C C . ALA A 1 70 ? 1.512 -3.105 11.012 1.00 97.81 70 ALA A C 1
ATOM 557 O O . ALA A 1 70 ? 2.505 -3.184 10.288 1.00 97.81 70 ALA A O 1
ATOM 558 N N . GLU A 1 71 ? 0.447 -3.887 10.841 1.00 97.56 71 GLU A N 1
ATOM 559 C CA . GLU A 1 71 ? 0.388 -4.914 9.805 1.00 97.56 71 GLU A CA 1
ATOM 560 C C . GLU A 1 71 ? 0.263 -4.318 8.399 1.00 97.56 71 GLU A C 1
ATOM 562 O O . GLU A 1 71 ? 1.010 -4.711 7.501 1.00 97.56 71 GLU A O 1
ATOM 567 N N . ARG A 1 72 ? -0.576 -3.291 8.205 1.00 97.00 72 ARG A N 1
ATOM 568 C CA . ARG A 1 72 ? -0.653 -2.563 6.924 1.00 97.00 72 ARG A CA 1
ATOM 569 C C . ARG A 1 72 ? 0.678 -1.920 6.548 1.00 97.00 72 ARG A C 1
ATOM 571 O O . ARG A 1 72 ? 1.074 -1.981 5.391 1.00 97.00 72 ARG A O 1
ATOM 578 N N . THR A 1 73 ? 1.436 -1.425 7.527 1.00 97.50 73 THR A N 1
ATOM 579 C CA . THR A 1 73 ? 2.795 -0.905 7.295 1.00 97.50 73 THR A CA 1
ATOM 580 C C . THR A 1 73 ? 3.749 -1.990 6.786 1.00 97.50 73 THR A C 1
ATOM 582 O O . THR A 1 73 ? 4.563 -1.730 5.897 1.00 97.50 73 THR A O 1
ATOM 585 N N . LYS A 1 74 ? 3.680 -3.217 7.323 1.00 97.88 74 LYS A N 1
ATOM 586 C CA . LYS A 1 74 ? 4.492 -4.336 6.812 1.00 97.88 74 LYS A CA 1
ATOM 587 C C . LYS A 1 74 ? 4.083 -4.701 5.388 1.00 97.88 74 LYS A C 1
ATOM 589 O O . LYS A 1 74 ? 4.957 -4.861 4.543 1.00 97.88 74 LYS A O 1
ATOM 594 N N . GLN A 1 75 ? 2.781 -4.765 5.119 1.00 96.94 75 GLN A N 1
ATOM 595 C CA . GLN A 1 75 ? 2.251 -5.069 3.789 1.00 96.94 75 GLN A CA 1
ATOM 596 C C . GLN A 1 75 ? 2.647 -4.009 2.755 1.00 96.94 75 GLN A C 1
ATOM 598 O O . GLN A 1 75 ? 3.151 -4.364 1.694 1.00 96.94 75 GLN A O 1
ATOM 603 N N . ALA A 1 76 ? 2.558 -2.720 3.097 1.00 97.38 76 ALA A N 1
ATOM 604 C CA . ALA A 1 76 ? 3.043 -1.635 2.245 1.00 97.38 76 ALA A CA 1
ATOM 605 C C . ALA A 1 76 ? 4.514 -1.843 1.863 1.00 97.38 76 ALA A C 1
ATOM 607 O O . ALA A 1 76 ? 4.898 -1.718 0.705 1.00 97.38 76 ALA A O 1
ATOM 608 N N . ARG A 1 77 ? 5.360 -2.221 2.832 1.00 96.38 77 ARG A N 1
ATOM 609 C CA . ARG A 1 77 ? 6.785 -2.463 2.571 1.00 96.38 77 ARG A CA 1
ATOM 610 C C . ARG A 1 77 ? 7.032 -3.616 1.607 1.00 96.38 77 ARG A C 1
ATOM 612 O O . ARG A 1 77 ? 8.034 -3.527 0.908 1.00 96.38 77 ARG A O 1
ATOM 619 N N . LEU A 1 78 ? 6.186 -4.648 1.604 1.00 96.62 78 LEU A N 1
ATOM 620 C CA . LEU A 1 78 ? 6.273 -5.778 0.675 1.00 96.62 78 LEU A CA 1
ATOM 621 C C . LEU A 1 78 ? 5.831 -5.366 -0.728 1.00 96.62 78 LEU A C 1
ATOM 623 O O . LEU A 1 78 ? 6.567 -5.586 -1.679 1.00 96.62 78 LEU A O 1
ATOM 627 N N . VAL A 1 79 ? 4.683 -4.696 -0.841 1.00 96.25 79 VAL A N 1
ATOM 628 C CA . VAL A 1 79 ? 4.153 -4.193 -2.120 1.00 96.25 79 VAL A CA 1
ATOM 629 C C . VAL A 1 79 ? 5.130 -3.231 -2.803 1.00 96.25 79 VAL A C 1
ATOM 631 O O . VAL A 1 79 ? 5.263 -3.231 -4.020 1.00 96.25 79 VAL A O 1
ATOM 634 N N . LEU A 1 80 ? 5.858 -2.432 -2.020 1.00 96.19 80 LEU A N 1
ATOM 635 C CA . LEU A 1 80 ? 6.829 -1.466 -2.535 1.00 96.19 80 LEU A CA 1
ATOM 636 C C . LEU A 1 80 ? 8.159 -2.091 -2.984 1.00 96.19 80 LEU A C 1
ATOM 638 O O . LEU A 1 80 ? 9.031 -1.345 -3.437 1.00 96.19 80 LEU A O 1
ATOM 642 N N . GLN A 1 81 ? 8.352 -3.408 -2.853 1.00 95.25 81 GLN A N 1
ATOM 643 C CA . GLN A 1 81 ? 9.548 -4.086 -3.361 1.00 95.25 81 GLN A CA 1
ATOM 644 C C . GLN A 1 81 ? 9.436 -4.275 -4.881 1.00 95.25 81 GLN A C 1
ATOM 646 O O . GLN A 1 81 ? 8.525 -4.968 -5.335 1.00 95.25 81 GLN A O 1
ATOM 651 N N . PRO A 1 82 ? 10.339 -3.681 -5.681 1.00 93.00 82 PRO A N 1
ATOM 652 C CA . PRO A 1 82 ? 10.321 -3.886 -7.120 1.00 93.00 82 PRO A CA 1
ATOM 653 C C . PRO A 1 82 ? 10.717 -5.333 -7.470 1.00 93.00 82 PRO A C 1
ATOM 655 O O . PRO A 1 82 ? 11.575 -5.915 -6.795 1.00 93.00 82 PRO A O 1
ATOM 658 N N . PRO A 1 83 ? 10.146 -5.918 -8.539 1.00 90.25 83 PRO A N 1
ATOM 659 C CA . PRO A 1 83 ? 10.617 -7.187 -9.084 1.00 90.25 83 PRO A CA 1
ATOM 660 C C . PRO A 1 83 ? 12.103 -7.121 -9.466 1.00 90.25 83 PRO A C 1
ATOM 662 O O . PRO A 1 83 ? 12.568 -6.119 -10.012 1.00 90.25 83 PRO A O 1
ATOM 665 N N . THR A 1 84 ? 12.857 -8.204 -9.246 1.00 87.69 84 THR A N 1
ATOM 666 C CA . THR A 1 84 ? 14.313 -8.249 -9.503 1.00 87.69 84 THR A CA 1
ATOM 667 C C . THR A 1 84 ? 14.667 -7.831 -10.933 1.00 87.69 84 THR A C 1
ATOM 669 O O . THR A 1 84 ? 15.566 -7.020 -11.149 1.00 87.69 84 THR A O 1
ATOM 672 N N . ASN A 1 85 ? 13.878 -8.293 -11.900 1.00 86.56 85 ASN A N 1
ATOM 673 C CA . ASN A 1 85 ? 14.079 -8.039 -13.323 1.00 86.56 85 ASN A CA 1
ATOM 674 C C . ASN A 1 85 ? 13.109 -6.980 -13.866 1.00 86.56 85 ASN A C 1
ATOM 676 O O . ASN A 1 85 ? 12.660 -7.055 -15.008 1.00 86.56 85 ASN A O 1
ATOM 680 N N . MET A 1 86 ? 12.749 -5.976 -13.055 1.00 87.94 86 MET A N 1
ATOM 681 C CA . MET A 1 86 ? 11.769 -4.968 -13.481 1.00 87.94 86 MET A CA 1
ATOM 682 C C . MET A 1 86 ? 12.192 -4.223 -14.757 1.00 87.94 86 MET A C 1
ATOM 684 O O . MET A 1 86 ? 11.346 -3.880 -15.566 1.00 87.94 86 MET A O 1
ATOM 688 N N . HIS A 1 87 ? 13.497 -4.053 -14.975 1.00 86.44 87 HIS A N 1
ATOM 689 C CA . HIS A 1 87 ? 14.070 -3.348 -16.124 1.00 86.44 87 HIS A CA 1
ATOM 690 C C . HIS A 1 87 ? 13.979 -4.115 -17.458 1.00 86.44 87 HIS A C 1
ATOM 692 O O . HIS A 1 87 ? 14.278 -3.539 -18.499 1.00 86.44 87 HIS A O 1
ATOM 698 N N . GLU A 1 88 ? 13.593 -5.396 -17.440 1.00 87.12 88 GLU A N 1
ATOM 699 C CA . GLU A 1 88 ? 13.584 -6.257 -18.631 1.00 87.12 88 GLU A CA 1
ATOM 700 C C . GLU A 1 88 ? 12.261 -6.201 -19.410 1.00 87.12 88 GLU A C 1
ATOM 702 O O . GLU A 1 88 ? 12.229 -6.580 -20.580 1.00 87.12 88 GLU A O 1
ATOM 707 N N . SER A 1 89 ? 11.159 -5.751 -18.794 1.00 89.06 89 SER A N 1
ATOM 708 C CA . SER A 1 89 ? 9.847 -5.747 -19.450 1.00 89.06 89 SER A CA 1
ATOM 709 C C . SER A 1 89 ? 8.934 -4.617 -18.983 1.00 89.06 89 SER A C 1
ATOM 711 O O . SER A 1 89 ? 8.962 -4.202 -17.827 1.00 89.06 89 SER A O 1
ATOM 713 N N . GLU A 1 90 ? 8.072 -4.153 -19.886 1.00 89.94 90 GLU A N 1
ATOM 714 C CA . GLU A 1 90 ? 7.009 -3.187 -19.588 1.00 89.94 90 GLU A CA 1
ATOM 715 C C . GLU A 1 90 ? 5.989 -3.753 -18.588 1.00 89.94 90 GLU A C 1
ATOM 717 O O . GLU A 1 90 ? 5.561 -3.055 -17.669 1.00 89.94 90 GLU A O 1
ATOM 722 N N . GLU A 1 91 ? 5.652 -5.037 -18.729 1.00 91.38 91 GLU A N 1
ATOM 723 C CA . GLU A 1 91 ? 4.727 -5.750 -17.847 1.00 91.38 91 GLU A CA 1
ATOM 724 C C . GLU A 1 91 ? 5.204 -5.719 -16.389 1.00 91.38 91 GLU A C 1
ATOM 726 O O . GLU A 1 91 ? 4.410 -5.482 -15.481 1.00 91.38 91 GLU A O 1
ATOM 731 N N . SER A 1 92 ? 6.511 -5.857 -16.143 1.00 92.12 92 SER A N 1
ATOM 732 C CA . SER A 1 92 ? 7.065 -5.773 -14.788 1.00 92.12 92 SER A CA 1
ATOM 733 C C . SER A 1 92 ? 6.833 -4.402 -14.138 1.00 92.12 92 SER A C 1
ATOM 735 O O . SER A 1 92 ? 6.549 -4.335 -12.940 1.00 92.12 92 SER A O 1
ATOM 737 N N . TYR A 1 93 ? 6.932 -3.309 -14.905 1.00 91.81 93 TYR A N 1
ATOM 738 C CA . TYR A 1 93 ? 6.618 -1.964 -14.408 1.00 91.81 93 TYR A CA 1
ATOM 739 C C . TYR A 1 93 ? 5.120 -1.794 -14.153 1.00 91.81 93 TYR A C 1
ATOM 741 O O . TYR A 1 93 ? 4.740 -1.214 -13.134 1.00 91.81 93 TYR A O 1
ATOM 749 N N . GLN A 1 94 ? 4.275 -2.318 -15.045 1.00 92.44 94 GLN A N 1
ATOM 750 C CA . GLN A 1 94 ? 2.822 -2.308 -14.875 1.00 92.44 94 GLN A CA 1
ATOM 751 C C . GLN A 1 94 ? 2.419 -3.045 -13.599 1.00 92.44 94 GLN A C 1
ATOM 753 O O . GLN A 1 94 ? 1.765 -2.456 -12.745 1.00 92.44 94 GLN A O 1
ATOM 758 N N . LEU A 1 95 ? 2.881 -4.283 -13.411 1.00 92.62 95 LEU A N 1
ATOM 759 C CA . LEU A 1 95 ? 2.591 -5.084 -12.220 1.00 92.62 95 LEU A CA 1
ATOM 760 C C . LEU A 1 95 ? 3.047 -4.392 -10.933 1.00 92.62 95 LEU A C 1
ATOM 762 O O . LEU A 1 95 ? 2.302 -4.378 -9.953 1.00 92.62 95 LEU A O 1
ATOM 766 N N . TYR A 1 96 ? 4.236 -3.783 -10.935 1.00 94.81 96 TYR A N 1
ATOM 767 C CA . TYR A 1 96 ? 4.727 -3.021 -9.788 1.00 94.81 96 TYR A CA 1
ATOM 768 C C . TYR A 1 96 ? 3.812 -1.834 -9.457 1.00 94.81 96 TYR A C 1
ATOM 770 O O . TYR A 1 96 ? 3.364 -1.691 -8.318 1.00 94.81 96 TYR A O 1
ATOM 778 N N . ILE A 1 97 ? 3.483 -1.007 -10.452 1.00 92.88 97 ILE A N 1
ATOM 779 C CA . ILE A 1 97 ? 2.625 0.171 -10.266 1.00 92.88 97 ILE A CA 1
ATOM 780 C C . ILE A 1 97 ? 1.205 -0.242 -9.860 1.00 92.88 97 ILE A C 1
ATOM 782 O O . ILE A 1 97 ? 0.636 0.353 -8.946 1.00 92.88 97 ILE A O 1
ATOM 786 N N . TYR A 1 98 ? 0.643 -1.284 -10.472 1.00 92.81 98 TYR A N 1
ATOM 787 C CA . TYR A 1 98 ? -0.684 -1.802 -10.139 1.00 92.81 98 TYR A CA 1
ATOM 788 C C . TYR A 1 98 ? -0.745 -2.361 -8.721 1.00 92.81 98 TYR A C 1
ATOM 790 O O . TYR A 1 98 ? -1.733 -2.128 -8.028 1.00 92.81 98 TYR A O 1
ATOM 798 N N . ALA A 1 99 ? 0.305 -3.037 -8.251 1.00 94.44 99 ALA A N 1
ATOM 799 C CA . ALA A 1 99 ? 0.369 -3.508 -6.872 1.00 94.44 99 ALA A CA 1
ATOM 800 C C . ALA A 1 99 ? 0.349 -2.333 -5.880 1.00 94.44 99 ALA A C 1
ATOM 802 O O . ALA A 1 99 ? -0.405 -2.357 -4.903 1.00 94.44 99 ALA A O 1
ATOM 803 N N . VAL A 1 100 ? 1.127 -1.281 -6.154 1.00 95.25 100 VAL A N 1
ATOM 804 C CA . VAL A 1 100 ? 1.152 -0.058 -5.337 1.00 95.25 100 VAL A CA 1
ATOM 805 C C . VAL A 1 100 ? -0.209 0.639 -5.344 1.00 95.25 100 VAL A C 1
ATOM 807 O O . VAL A 1 100 ? -0.736 0.949 -4.275 1.00 95.25 100 VAL A O 1
ATOM 810 N N . LEU A 1 101 ? -0.802 0.855 -6.521 1.00 93.62 101 LEU A N 1
ATOM 811 C CA . LEU A 1 101 ? -2.127 1.466 -6.658 1.00 93.62 101 LEU A CA 1
ATOM 812 C C . LEU A 1 101 ? -3.193 0.657 -5.928 1.00 93.62 101 LEU A C 1
ATOM 814 O O . LEU A 1 101 ? -3.934 1.211 -5.121 1.00 93.62 101 LEU A O 1
ATOM 818 N N . GLY A 1 102 ? -3.235 -0.653 -6.168 1.00 93.31 102 GLY A N 1
ATOM 819 C CA . GLY A 1 102 ? -4.173 -1.561 -5.524 1.00 93.31 102 GLY A CA 1
ATOM 820 C C . GLY A 1 102 ? -4.079 -1.467 -4.006 1.00 93.31 102 GLY A C 1
ATOM 821 O O . GLY A 1 102 ? -5.100 -1.352 -3.341 1.00 93.31 102 GLY A O 1
ATOM 822 N N . PHE A 1 103 ? -2.869 -1.408 -3.447 1.00 95.75 103 PHE A N 1
ATOM 823 C CA . PHE A 1 103 ? -2.700 -1.205 -2.012 1.00 95.75 103 PHE A CA 1
ATOM 824 C C . PHE A 1 103 ? -3.339 0.110 -1.534 1.00 95.75 103 PHE A C 1
ATOM 826 O O . PHE A 1 103 ? -4.185 0.077 -0.642 1.00 95.75 103 PHE A O 1
ATOM 833 N N . PHE A 1 104 ? -2.999 1.255 -2.134 1.00 95.62 104 PHE A N 1
ATOM 834 C CA . PHE A 1 104 ? -3.506 2.558 -1.676 1.00 95.62 104 PHE A CA 1
ATOM 835 C C . PHE A 1 104 ? -5.003 2.767 -1.927 1.00 95.62 104 PHE A C 1
ATOM 837 O O . PHE A 1 104 ? -5.663 3.391 -1.100 1.00 95.62 104 PHE A O 1
ATOM 844 N N . ILE A 1 105 ? -5.559 2.196 -2.997 1.00 94.00 105 ILE A N 1
ATOM 845 C CA . ILE A 1 105 ? -7.004 2.195 -3.266 1.00 94.00 105 ILE A CA 1
ATOM 846 C C . ILE A 1 105 ? -7.766 1.509 -2.122 1.00 94.00 105 ILE A C 1
ATOM 848 O O . ILE A 1 105 ? -8.809 1.996 -1.679 1.00 94.00 105 ILE A O 1
ATOM 852 N N . LEU A 1 106 ? -7.239 0.393 -1.610 1.00 94.06 106 LEU A N 1
ATOM 853 C CA . LEU A 1 106 ? -7.854 -0.323 -0.492 1.00 94.06 106 LEU A CA 1
ATOM 854 C C . LEU A 1 106 ? -7.682 0.413 0.832 1.00 94.06 106 LEU A C 1
ATOM 856 O O . LEU A 1 106 ? -8.614 0.444 1.636 1.00 94.06 106 LEU A O 1
ATOM 860 N N . GLU A 1 107 ? -6.527 1.033 1.061 1.00 95.25 107 GLU A N 1
ATOM 861 C CA . GLU A 1 107 ? -6.323 1.835 2.268 1.00 95.25 107 GLU A CA 1
ATOM 862 C C . GLU A 1 107 ? -7.219 3.074 2.299 1.00 95.25 107 GLU A C 1
ATOM 864 O O . GLU A 1 107 ? -7.761 3.394 3.357 1.00 95.25 107 GLU A O 1
ATOM 869 N N . ASP A 1 108 ? -7.428 3.739 1.160 1.00 95.06 108 ASP A N 1
ATOM 870 C CA . ASP A 1 108 ? -8.370 4.855 1.053 1.00 95.06 108 ASP A CA 1
ATOM 871 C C . ASP A 1 108 ? -9.812 4.393 1.309 1.00 95.06 108 ASP A C 1
ATOM 873 O O . ASP A 1 108 ? -10.550 5.020 2.074 1.00 95.06 108 ASP A O 1
ATOM 877 N N . HIS A 1 109 ? -10.204 3.229 0.781 1.00 94.38 109 HIS A N 1
ATOM 878 C CA . HIS A 1 109 ? -11.508 2.650 1.098 1.00 94.38 109 HIS A CA 1
ATOM 879 C C . HIS A 1 109 ? -11.679 2.435 2.608 1.00 94.38 109 HIS A C 1
ATOM 881 O O . HIS A 1 109 ? -12.687 2.850 3.189 1.00 94.38 109 HIS A O 1
ATOM 887 N N . VAL A 1 110 ? -10.688 1.834 3.276 1.00 94.50 110 VAL A N 1
ATOM 888 C CA . VAL A 1 110 ? -10.727 1.599 4.729 1.00 94.50 110 VAL A CA 1
ATOM 889 C C . VAL A 1 110 ? -10.679 2.909 5.519 1.00 94.50 110 VAL A C 1
ATOM 891 O O . VAL A 1 110 ? -11.346 3.008 6.549 1.00 94.50 110 VAL A O 1
ATOM 894 N N . LEU A 1 111 ? -9.959 3.933 5.057 1.00 95.50 111 LEU A N 1
ATOM 895 C CA . LEU A 1 111 ? -9.971 5.265 5.668 1.00 95.50 111 LEU A CA 1
ATOM 896 C C . LEU A 1 111 ? -11.391 5.850 5.692 1.00 95.50 111 LEU A C 1
ATOM 898 O O . LEU A 1 111 ? -11.832 6.354 6.727 1.00 95.50 111 LEU A O 1
ATOM 902 N N . ASN A 1 112 ? -12.118 5.733 4.581 1.00 93.88 112 ASN A N 1
ATOM 903 C CA . ASN A 1 112 ? -13.456 6.305 4.430 1.00 93.88 112 ASN A CA 1
ATOM 904 C C . ASN A 1 112 ? -14.561 5.492 5.134 1.00 93.88 112 ASN A C 1
ATOM 906 O O . ASN A 1 112 ? -15.595 6.041 5.510 1.00 93.88 112 ASN A O 1
ATOM 910 N N . THR A 1 113 ? -14.352 4.192 5.355 1.00 93.25 113 THR A N 1
ATOM 911 C CA . THR A 1 113 ? -15.387 3.269 5.873 1.00 93.25 113 THR A CA 1
ATOM 912 C C . THR A 1 113 ? -15.104 2.728 7.279 1.00 93.25 113 THR A C 1
ATOM 914 O O . THR A 1 113 ? -16.024 2.378 8.021 1.00 93.25 113 THR A O 1
ATOM 917 N N . GLY A 1 114 ? -13.837 2.682 7.691 1.00 87.06 114 GLY A N 1
ATOM 918 C CA . GLY A 1 114 ? -13.342 1.980 8.878 1.00 87.06 114 GLY A CA 1
ATOM 919 C C . GLY A 1 114 ? -13.484 2.725 10.205 1.00 87.06 114 GLY A C 1
ATOM 920 O O . GLY A 1 114 ? -12.837 2.340 11.173 1.00 87.06 114 GLY A O 1
ATOM 921 N N . ARG A 1 115 ? -14.294 3.791 10.282 1.00 86.06 115 ARG A N 1
ATOM 922 C CA . ARG A 1 115 ? -14.610 4.534 11.526 1.00 86.06 115 ARG A CA 1
ATOM 923 C C . ARG A 1 115 ? -13.380 4.916 12.373 1.00 86.06 115 ARG A C 1
ATOM 925 O O . ARG A 1 115 ? -13.393 4.761 13.590 1.00 86.06 115 ARG A O 1
ATOM 932 N N . GLY A 1 116 ? -12.317 5.407 11.734 1.00 89.25 116 GLY A N 1
ATOM 933 C CA . GLY A 1 116 ? -11.083 5.824 12.419 1.00 89.25 116 GLY A CA 1
ATOM 934 C C . GLY A 1 116 ? -10.026 4.727 12.594 1.00 89.25 116 GLY A C 1
ATOM 935 O O . GLY A 1 116 ? -8.943 5.014 13.110 1.00 89.25 116 GLY A O 1
ATOM 936 N N . LEU A 1 117 ? -10.280 3.504 12.102 1.00 93.81 117 LEU A N 1
ATOM 937 C CA . LEU A 1 117 ? -9.290 2.419 12.062 1.00 93.81 117 LEU A CA 1
ATOM 938 C C . LEU A 1 117 ? -7.969 2.874 11.426 1.00 93.81 117 LEU A C 1
ATOM 940 O O . LEU A 1 117 ? -6.888 2.597 11.950 1.00 93.81 117 LEU A O 1
ATOM 944 N N . ILE A 1 118 ? -8.078 3.652 10.350 1.00 94.88 118 ILE A N 1
ATOM 945 C CA . ILE A 1 118 ? -6.995 4.410 9.729 1.00 94.88 118 ILE A CA 1
ATOM 946 C C . ILE A 1 118 ? -7.282 5.906 9.902 1.00 94.88 118 ILE A C 1
ATOM 948 O O . ILE A 1 118 ? -8.435 6.334 9.887 1.00 94.88 118 ILE A O 1
ATOM 952 N N . THR A 1 119 ? -6.232 6.712 10.076 1.00 95.44 119 THR A N 1
ATOM 953 C CA . THR A 1 119 ? -6.326 8.179 10.043 1.00 95.44 119 THR A CA 1
ATOM 954 C C . THR A 1 119 ? -5.688 8.712 8.773 1.00 95.44 119 THR A C 1
ATOM 956 O O . THR A 1 119 ? -4.745 8.115 8.256 1.00 95.44 119 THR A O 1
ATOM 959 N N . LYS A 1 120 ? -6.139 9.888 8.321 1.00 95.88 120 LYS A N 1
ATOM 960 C CA . LYS A 1 120 ? -5.528 10.575 7.179 1.00 95.88 120 LYS A CA 1
ATOM 961 C C . LYS A 1 120 ? -4.017 10.746 7.364 1.00 95.88 120 LYS A C 1
ATOM 963 O O . LYS A 1 120 ? -3.264 10.397 6.475 1.00 95.88 120 LYS A O 1
ATOM 968 N N . ALA A 1 121 ? -3.576 11.176 8.550 1.00 97.06 121 ALA A N 1
ATOM 969 C CA . ALA A 1 121 ? -2.152 11.331 8.857 1.00 97.06 121 ALA A CA 1
ATOM 970 C C . ALA A 1 121 ? -1.345 10.035 8.656 1.00 97.06 121 ALA A C 1
ATOM 972 O O . ALA A 1 121 ? -0.287 10.064 8.045 1.00 97.06 121 ALA A O 1
ATOM 973 N N . PHE A 1 122 ? -1.874 8.887 9.097 1.00 96.38 122 PHE A N 1
ATOM 974 C CA . PHE A 1 122 ? -1.206 7.601 8.879 1.00 96.38 122 PHE A CA 1
ATOM 975 C C . PHE A 1 122 ? -1.089 7.259 7.390 1.00 96.38 122 PHE A C 1
ATOM 977 O O . PHE A 1 122 ? -0.054 6.757 6.956 1.00 96.38 122 PHE A O 1
ATOM 984 N N . LEU A 1 123 ? -2.147 7.516 6.613 1.00 96.88 123 LEU A N 1
ATOM 985 C CA . LEU A 1 123 ? -2.135 7.232 5.182 1.00 96.88 123 LEU A CA 1
ATOM 986 C C . LEU A 1 123 ? -1.158 8.149 4.432 1.00 96.88 123 LEU A C 1
ATOM 988 O O . LEU A 1 123 ? -0.414 7.665 3.586 1.00 96.88 123 LEU A O 1
ATOM 992 N N . GLU A 1 124 ? -1.099 9.431 4.795 1.00 97.00 124 GLU A N 1
ATOM 993 C CA . GLU A 1 124 ? -0.137 10.405 4.255 1.00 97.00 124 GLU A CA 1
ATOM 994 C C . GLU A 1 124 ? 1.316 10.018 4.575 1.00 97.00 124 GLU A C 1
ATOM 996 O O . GLU A 1 124 ? 2.171 10.030 3.688 1.00 97.00 124 GLU A O 1
ATOM 1001 N N . ASP A 1 125 ? 1.609 9.595 5.809 1.00 96.88 125 ASP A N 1
ATOM 1002 C CA . ASP A 1 125 ? 2.949 9.126 6.192 1.00 96.88 125 ASP A CA 1
ATOM 1003 C C . ASP A 1 125 ? 3.361 7.890 5.376 1.00 96.88 125 ASP A C 1
ATOM 1005 O O . ASP A 1 125 ? 4.496 7.772 4.898 1.00 96.88 125 ASP A O 1
ATOM 1009 N N . MET A 1 126 ? 2.420 6.962 5.180 1.00 96.69 126 MET A N 1
ATOM 1010 C CA . MET A 1 126 ? 2.635 5.763 4.376 1.00 96.69 126 MET A CA 1
ATOM 1011 C C . MET A 1 126 ? 2.835 6.100 2.895 1.00 96.69 126 MET A C 1
ATOM 1013 O O . MET A 1 126 ? 3.711 5.513 2.258 1.00 96.69 126 MET A O 1
ATOM 1017 N N . TRP A 1 127 ? 2.082 7.064 2.365 1.00 96.69 127 TRP A N 1
ATOM 1018 C CA . TRP A 1 127 ? 2.231 7.573 1.004 1.00 96.69 127 TRP A CA 1
ATOM 1019 C C . TRP A 1 127 ? 3.578 8.271 0.792 1.00 96.69 127 TRP A C 1
ATOM 1021 O O . TRP A 1 127 ? 4.263 7.987 -0.185 1.00 96.69 127 TRP A O 1
ATOM 1031 N N . SER A 1 128 ? 4.029 9.097 1.735 1.00 97.00 128 SER A N 1
ATOM 1032 C CA . SER A 1 128 ? 5.346 9.750 1.682 1.00 97.00 128 SER A CA 1
ATOM 1033 C C . SER A 1 128 ? 6.499 8.732 1.634 1.00 97.00 128 SER A C 1
ATOM 1035 O O . SER A 1 128 ? 7.422 8.823 0.811 1.00 97.00 128 SER A O 1
ATOM 1037 N N . MET A 1 129 ? 6.409 7.684 2.461 1.00 96.50 129 MET A N 1
ATOM 1038 C CA . MET A 1 129 ? 7.346 6.556 2.436 1.00 96.50 129 MET A CA 1
ATOM 1039 C C . MET A 1 129 ? 7.282 5.782 1.113 1.00 96.50 129 MET A C 1
ATOM 1041 O O . MET A 1 129 ? 8.328 5.426 0.561 1.00 96.50 129 MET A O 1
ATOM 1045 N N . ALA A 1 130 ? 6.079 5.546 0.590 1.00 96.94 130 ALA A N 1
ATOM 1046 C CA . ALA A 1 130 ? 5.872 4.886 -0.691 1.00 96.94 130 ALA A CA 1
ATOM 1047 C C . ALA A 1 130 ? 6.470 5.683 -1.848 1.00 96.94 130 ALA A C 1
ATOM 1049 O O . ALA A 1 130 ? 7.267 5.127 -2.597 1.00 96.94 130 ALA A O 1
ATOM 1050 N N . LEU A 1 131 ? 6.179 6.980 -1.945 1.00 95.81 131 LEU A N 1
ATOM 1051 C CA . LEU A 1 131 ? 6.720 7.864 -2.976 1.00 95.81 131 LEU A CA 1
ATOM 1052 C C . LEU A 1 131 ? 8.243 7.818 -3.019 1.00 95.8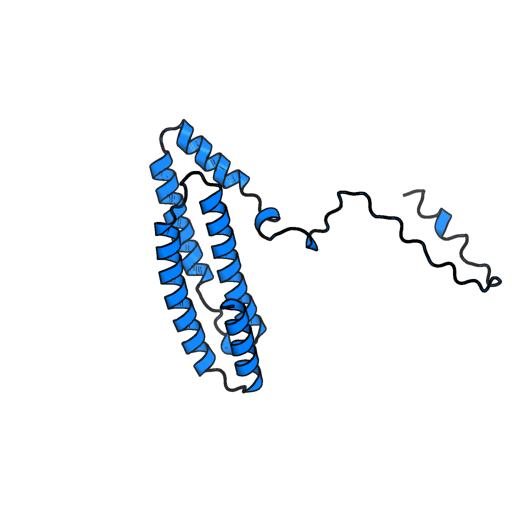1 131 LEU A C 1
ATOM 1054 O O . LEU A 1 131 ? 8.824 7.627 -4.085 1.00 95.81 131 LEU A O 1
ATOM 1058 N N . THR A 1 132 ? 8.892 7.913 -1.857 1.00 96.25 132 THR A N 1
ATOM 1059 C CA . THR A 1 132 ? 10.356 7.828 -1.762 1.00 96.25 132 THR A CA 1
ATOM 1060 C C . THR A 1 132 ? 10.879 6.514 -2.354 1.00 96.25 132 THR A C 1
ATOM 1062 O O . THR A 1 132 ? 11.848 6.505 -3.120 1.00 96.25 132 THR A O 1
ATOM 1065 N N . LYS A 1 133 ? 10.222 5.391 -2.039 1.00 95.88 133 LYS A N 1
ATOM 1066 C CA . LYS A 1 133 ? 10.600 4.069 -2.554 1.00 95.88 133 LYS A CA 1
ATOM 1067 C C . LYS A 1 133 ? 10.316 3.902 -4.043 1.00 95.88 133 LYS A C 1
ATOM 1069 O O . LYS A 1 133 ? 11.166 3.358 -4.738 1.00 95.88 133 LYS A O 1
ATOM 1074 N N . ILE A 1 134 ? 9.173 4.386 -4.523 1.00 94.81 134 ILE A N 1
ATOM 1075 C CA . ILE A 1 134 ? 8.778 4.330 -5.936 1.00 94.81 134 ILE A CA 1
ATOM 1076 C C . ILE A 1 134 ? 9.780 5.116 -6.776 1.00 94.81 134 ILE A C 1
ATOM 1078 O O . ILE A 1 134 ? 10.327 4.575 -7.731 1.00 94.81 134 ILE A O 1
ATOM 1082 N N . VAL A 1 135 ? 10.092 6.358 -6.390 1.00 93.94 135 VAL A N 1
ATOM 1083 C CA . VAL A 1 135 ? 11.082 7.191 -7.091 1.00 93.94 135 VAL A CA 1
ATOM 1084 C C . VAL A 1 135 ? 12.436 6.487 -7.145 1.00 93.94 135 VAL A C 1
ATOM 1086 O O . VAL A 1 135 ? 13.026 6.384 -8.218 1.00 93.94 135 VAL A O 1
ATOM 1089 N N . THR A 1 136 ? 12.892 5.941 -6.014 1.00 94.75 136 THR A N 1
ATOM 1090 C CA . THR A 1 136 ? 14.162 5.203 -5.946 1.00 94.75 136 THR A CA 1
ATOM 1091 C C . THR A 1 136 ? 14.146 3.984 -6.873 1.00 94.75 136 THR A C 1
ATOM 1093 O O . THR A 1 136 ? 15.063 3.812 -7.671 1.00 94.75 136 THR A O 1
ATOM 1096 N N . ALA A 1 137 ? 13.093 3.163 -6.823 1.00 93.19 137 ALA A N 1
ATOM 1097 C CA . ALA A 1 137 ? 12.961 1.974 -7.661 1.00 93.19 137 ALA A CA 1
ATOM 1098 C C . ALA A 1 137 ? 12.934 2.328 -9.156 1.00 93.19 137 ALA A C 1
ATOM 1100 O O . ALA A 1 137 ? 13.660 1.730 -9.951 1.00 93.19 137 ALA A O 1
ATOM 1101 N N . LEU A 1 138 ? 12.151 3.335 -9.546 1.00 91.75 138 LEU A N 1
ATOM 1102 C CA . LEU A 1 138 ? 12.069 3.785 -10.934 1.00 91.75 138 LEU A CA 1
ATOM 1103 C C . LEU A 1 138 ? 13.419 4.310 -11.432 1.00 91.75 138 LEU A C 1
ATOM 1105 O O . LEU A 1 138 ? 13.841 3.935 -12.525 1.00 91.75 138 LEU A O 1
ATOM 1109 N N . GLN A 1 139 ? 14.129 5.112 -10.636 1.00 91.31 139 GLN A N 1
ATOM 1110 C CA . GLN A 1 139 ? 15.466 5.608 -10.980 1.00 91.31 139 GLN A CA 1
ATOM 1111 C C . GLN A 1 139 ? 16.478 4.468 -11.129 1.00 91.31 139 GLN A C 1
ATOM 1113 O O . GLN A 1 139 ? 17.174 4.398 -12.139 1.00 91.31 139 GLN A O 1
ATOM 1118 N N . THR A 1 140 ? 16.538 3.550 -10.160 1.00 92.19 140 THR A N 1
ATOM 1119 C CA . THR A 1 140 ? 17.476 2.422 -10.197 1.00 92.19 140 THR A CA 1
ATOM 1120 C C . THR A 1 140 ? 17.224 1.531 -11.408 1.00 92.19 140 THR A C 1
ATOM 1122 O O . THR A 1 140 ? 18.152 1.257 -12.158 1.00 92.19 140 THR A O 1
ATOM 1125 N N . HIS A 1 141 ? 15.984 1.103 -11.643 1.00 89.69 141 HIS A N 1
ATOM 1126 C CA . HIS A 1 141 ? 15.693 0.153 -12.717 1.00 89.69 141 HIS A CA 1
ATOM 1127 C C . HIS A 1 141 ? 15.711 0.795 -14.111 1.00 89.69 141 HIS A C 1
ATOM 1129 O O . HIS A 1 141 ? 16.149 0.151 -15.060 1.00 89.69 141 HIS A O 1
ATOM 1135 N N . SER A 1 142 ? 15.317 2.068 -14.249 1.00 86.94 142 SER A N 1
ATOM 1136 C CA . SER A 1 142 ? 15.441 2.772 -15.537 1.00 86.94 142 SER A CA 1
ATOM 1137 C C . SER A 1 142 ? 16.898 3.010 -15.941 1.00 86.94 142 SER A C 1
ATOM 1139 O O . SER A 1 142 ? 17.191 2.985 -17.131 1.00 86.94 142 SER A O 1
ATOM 1141 N N . ALA A 1 143 ? 17.826 3.150 -14.986 1.00 88.50 143 ALA A N 1
ATOM 1142 C CA . ALA A 1 143 ? 19.255 3.275 -15.284 1.00 88.50 143 ALA A CA 1
ATOM 1143 C C . ALA A 1 143 ? 19.854 2.018 -15.946 1.00 88.50 143 ALA A C 1
ATOM 1145 O O . ALA A 1 143 ? 20.831 2.125 -16.685 1.00 88.50 143 ALA A O 1
ATOM 1146 N N . TYR A 1 144 ? 19.269 0.839 -15.704 1.00 87.06 144 TYR A N 1
ATOM 1147 C CA . TYR A 1 144 ? 19.662 -0.419 -16.352 1.00 87.06 144 TYR A CA 1
ATOM 1148 C C . TYR A 1 144 ? 18.912 -0.681 -17.669 1.00 87.06 144 TYR A C 1
ATOM 1150 O O . TYR A 1 144 ? 19.248 -1.621 -18.390 1.00 87.06 144 TYR A O 1
ATOM 1158 N N . CYS A 1 145 ? 17.910 0.136 -18.005 1.00 86.50 145 CYS A N 1
ATOM 1159 C CA . CYS A 1 145 ? 17.146 -0.001 -19.238 1.00 86.50 145 CYS A CA 1
ATOM 1160 C C . CYS A 1 145 ? 17.936 0.578 -20.419 1.00 86.50 145 CYS A C 1
ATOM 1162 O O . CYS A 1 145 ? 18.188 1.779 -20.493 1.00 86.50 145 CYS A O 1
ATOM 1164 N N . THR A 1 146 ? 18.329 -0.286 -21.354 1.00 86.69 146 THR A N 1
ATOM 1165 C CA . THR A 1 146 ? 19.091 0.097 -22.558 1.00 86.69 146 THR A CA 1
ATOM 1166 C C . THR A 1 146 ? 18.221 0.207 -23.812 1.00 86.69 146 THR A C 1
ATOM 1168 O O . THR A 1 146 ? 18.673 0.722 -24.834 1.00 86.69 146 THR A O 1
ATOM 1171 N N . ASP A 1 147 ? 16.963 -0.235 -23.738 1.00 89.81 147 ASP A N 1
ATOM 1172 C CA . ASP A 1 147 ? 16.003 -0.174 -24.836 1.00 89.81 147 ASP A CA 1
ATOM 1173 C C . ASP A 1 147 ? 15.247 1.167 -24.836 1.00 89.81 147 ASP A C 1
ATOM 1175 O O . ASP A 1 147 ? 14.441 1.473 -23.952 1.00 89.81 147 ASP A O 1
ATOM 1179 N N . ALA A 1 148 ? 15.488 1.964 -25.879 1.00 89.50 148 ALA A N 1
ATOM 1180 C CA . ALA A 1 148 ? 14.859 3.267 -26.077 1.00 89.50 148 ALA A CA 1
ATOM 1181 C C . ALA A 1 148 ? 13.331 3.190 -26.257 1.00 89.50 148 ALA A C 1
ATOM 1183 O O . ALA A 1 148 ? 12.620 4.143 -25.934 1.00 89.50 148 ALA A O 1
ATOM 1184 N N . THR A 1 149 ? 12.798 2.081 -26.770 1.00 90.38 149 THR A N 1
ATOM 1185 C CA . THR A 1 149 ? 11.348 1.908 -26.913 1.00 90.38 149 THR A CA 1
ATOM 1186 C C . THR A 1 149 ? 10.699 1.574 -25.578 1.00 90.38 149 THR A C 1
ATOM 1188 O O . THR A 1 149 ? 9.673 2.162 -25.231 1.00 90.38 149 THR A O 1
ATOM 1191 N N . LEU A 1 150 ? 11.337 0.711 -24.786 1.00 88.94 150 LEU A N 1
ATOM 1192 C CA . LEU A 1 150 ? 10.884 0.361 -23.445 1.00 88.94 150 LEU A CA 1
ATOM 1193 C C . LEU A 1 150 ? 10.869 1.587 -22.521 1.00 88.94 150 LEU A C 1
ATOM 1195 O O . LEU A 1 150 ? 9.867 1.831 -21.850 1.00 88.94 150 LEU A O 1
ATOM 1199 N N . ILE A 1 151 ? 11.920 2.415 -22.528 1.00 89.38 151 ILE A N 1
ATOM 1200 C CA . ILE A 1 151 ? 11.974 3.605 -21.662 1.00 89.38 151 ILE A CA 1
ATOM 1201 C C . ILE A 1 151 ? 10.900 4.649 -22.006 1.00 89.38 151 ILE A C 1
ATOM 1203 O O . ILE A 1 151 ? 10.371 5.303 -21.106 1.00 89.38 151 ILE A O 1
ATOM 1207 N N . LEU A 1 152 ? 10.523 4.776 -23.284 1.00 91.31 152 LEU A N 1
ATOM 1208 C CA . LEU A 1 152 ? 9.413 5.638 -23.699 1.00 91.31 152 LEU A CA 1
ATOM 1209 C C . LEU A 1 152 ? 8.077 5.136 -23.148 1.00 91.31 152 LEU A C 1
ATOM 1211 O O . LEU A 1 152 ? 7.321 5.929 -22.590 1.00 91.31 152 LEU A O 1
ATOM 1215 N N . ARG A 1 153 ? 7.815 3.828 -23.228 1.00 89.31 153 ARG A N 1
ATOM 1216 C CA . ARG A 1 153 ? 6.588 3.238 -22.670 1.00 89.31 153 ARG A CA 1
ATOM 1217 C C . ARG A 1 153 ? 6.533 3.346 -21.151 1.00 89.31 153 ARG A C 1
ATOM 1219 O O . ARG A 1 153 ? 5.490 3.686 -20.605 1.00 89.31 153 ARG A O 1
ATOM 1226 N N . ILE A 1 154 ? 7.663 3.152 -20.466 1.00 87.69 154 ILE A N 1
ATOM 1227 C CA . ILE A 1 154 ? 7.764 3.367 -19.013 1.00 87.69 154 ILE A CA 1
ATOM 1228 C C . ILE A 1 154 ? 7.437 4.823 -18.665 1.00 87.69 154 ILE A C 1
ATOM 1230 O O . ILE A 1 154 ? 6.682 5.077 -17.729 1.00 87.69 154 ILE A O 1
ATOM 1234 N N . LYS A 1 155 ? 7.959 5.794 -19.426 1.00 90.12 155 LYS A N 1
ATOM 1235 C CA . LYS A 1 155 ? 7.625 7.2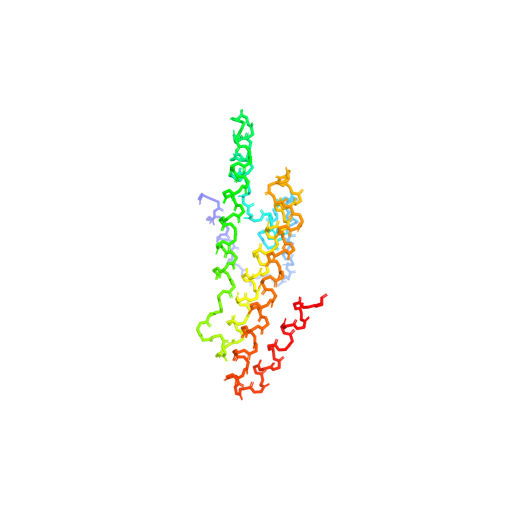14 -19.242 1.00 90.12 155 LYS A CA 1
ATOM 1236 C C . LYS A 1 155 ? 6.125 7.464 -19.414 1.00 90.12 155 LYS A C 1
ATOM 1238 O O . LYS A 1 155 ? 5.551 8.214 -18.629 1.00 90.12 155 LYS A O 1
ATOM 1243 N N . ASP A 1 156 ? 5.501 6.871 -20.426 1.00 90.44 156 ASP A N 1
ATOM 1244 C CA . ASP A 1 156 ? 4.063 7.025 -20.673 1.00 90.44 156 ASP A CA 1
ATOM 1245 C C . ASP A 1 156 ? 3.225 6.389 -19.552 1.00 90.44 156 ASP A C 1
ATOM 1247 O O . ASP A 1 156 ? 2.260 6.996 -19.091 1.00 90.44 156 ASP A O 1
ATOM 1251 N N . LEU A 1 157 ? 3.647 5.234 -19.030 1.00 88.12 157 LEU A N 1
ATOM 1252 C CA . LEU A 1 157 ? 3.030 4.582 -17.874 1.00 88.12 157 LEU A CA 1
ATOM 1253 C C . LEU A 1 157 ? 3.143 5.430 -16.595 1.00 88.12 157 LEU A C 1
ATOM 1255 O O . LEU A 1 157 ? 2.168 5.570 -15.860 1.00 88.12 157 LEU A O 1
ATOM 1259 N N . ILE A 1 158 ? 4.310 6.029 -16.336 1.00 86.44 158 ILE A N 1
ATOM 1260 C CA . ILE A 1 158 ? 4.507 6.942 -15.198 1.00 86.44 158 ILE A CA 1
ATOM 1261 C C . ILE A 1 158 ? 3.651 8.200 -15.364 1.00 86.44 158 ILE A C 1
ATOM 1263 O O . ILE A 1 158 ? 3.047 8.656 -14.399 1.00 86.44 158 ILE A O 1
ATOM 1267 N N . MET A 1 159 ? 3.573 8.757 -16.576 1.00 89.88 159 MET A N 1
ATOM 1268 C CA . MET A 1 159 ? 2.696 9.897 -16.846 1.00 89.88 159 MET A CA 1
ATOM 1269 C C . MET A 1 159 ? 1.244 9.558 -16.533 1.00 89.88 159 MET A C 1
ATOM 1271 O O . MET A 1 159 ? 0.616 10.321 -15.812 1.00 89.88 159 MET A O 1
ATOM 1275 N N . LEU A 1 160 ? 0.753 8.403 -16.994 1.00 88.00 160 LEU A N 1
ATOM 1276 C CA . LEU A 1 160 ? -0.601 7.937 -16.694 1.00 88.00 160 LEU A CA 1
ATOM 1277 C C . LEU A 1 160 ? -0.846 7.786 -15.187 1.00 88.00 160 LEU A C 1
ATOM 1279 O O . LEU A 1 160 ? -1.940 8.059 -14.715 1.00 88.00 160 LEU A O 1
ATOM 1283 N N . PHE A 1 161 ? 0.163 7.356 -14.430 1.00 81.94 161 PHE A N 1
ATOM 1284 C CA . PHE A 1 161 ? 0.075 7.240 -12.975 1.00 81.94 161 PHE A CA 1
ATOM 1285 C C . PHE A 1 161 ? 0.011 8.602 -12.261 1.00 81.94 161 PHE A C 1
ATOM 1287 O O . PHE A 1 161 ? -0.562 8.700 -11.178 1.00 81.94 161 PHE A O 1
ATOM 1294 N N . CYS A 1 162 ? 0.623 9.644 -12.829 1.00 80.94 162 CYS A N 1
ATOM 1295 C CA . CYS A 1 162 ? 0.690 10.978 -12.227 1.00 80.94 162 CYS A CA 1
ATOM 1296 C C . CYS A 1 162 ? -0.434 11.932 -12.660 1.00 80.94 162 CYS A C 1
ATOM 1298 O O . CYS A 1 162 ? -0.629 12.948 -11.989 1.00 80.94 162 CYS A O 1
ATOM 1300 N N . THR A 1 163 ? -1.100 11.662 -13.784 1.00 68.19 163 THR A N 1
ATOM 1301 C CA . THR A 1 163 ? -2.245 12.434 -14.302 1.00 68.19 163 THR A CA 1
ATOM 1302 C C . THR A 1 163 ? -3.557 11.977 -13.696 1.00 68.19 163 THR A C 1
ATOM 1304 O O . THR A 1 163 ? -4.343 12.864 -13.297 1.00 68.19 163 THR A O 1
#

Radius of gyration: 25.07 Å; chains: 1; bounding box: 54×45×74 Å